Protein AF-A0A3C1B6F8-F1 (afdb_monomer)

Radius of gyration: 30.95 Å; Cα contacts (8 Å, |Δi|>4): 10; chains: 1; bounding box: 76×43×58 Å

Foldseek 3Di:
DVVVVVVVVVVVVVVVVVVVVVVVVVVVVCPDPVNVVVVCVVCCVPNVDDDDDPVPDDDPVPDDDPDDPPPPVVPDDPPPPPPPPPPDD

Solvent-accessible surface area (backbone atoms only — not comparable to full-atom values): 5822 Å² total; per-residue (Å²): 110,72,65,61,52,53,53,53,49,53,52,53,50,51,55,52,51,54,52,50,52,52,52,51,51,51,51,56,56,58,66,32,69,70,50,41,50,53,52,42,62,77,41,27,96,82,63,70,70,71,85,90,52,80,84,77,54,77,59,77,90,72,59,80,74,77,80,72,80,81,73,61,70,90,76,55,75,92,71,81,73,66,77,80,70,72,83,75,128

pLDDT: mean 84.07, std 16.85, range [40.75, 98.44]

Secondary structure (DSSP, 8-state):
-HHHHHHHHHHHHHHHHHHHHHHHHHHHHHT-HHHHHHHHHHTHHHH------GGGSPPGGGSPPPPPP---GGG--TTTTSTTSSS--

Mean predicted aligned error: 14.08 Å

Sequence (89 aa):
AAITHTEQLQVEIGKKRARLAILKAEWAYQNRPGRLQDLANLNFDRLQLLPLRADHFGLVEHVSYPLLPSFDLLLVDPVDVAERSVERD

Structure (mmCIF, N/CA/C/O backbone):
data_AF-A0A3C1B6F8-F1
#
_entry.id   AF-A0A3C1B6F8-F1
#
loop_
_atom_site.group_PDB
_atom_site.id
_atom_site.type_symbol
_atom_site.label_atom_id
_atom_site.label_alt_id
_atom_site.label_comp_id
_atom_site.label_asym_id
_atom_site.label_entity_id
_atom_site.label_seq_id
_atom_site.pdbx_PDB_ins_code
_atom_site.Cartn_x
_atom_site.Cartn_y
_atom_site.Cartn_z
_atom_site.occupancy
_atom_site.B_iso_or_equiv
_atom_site.auth_seq_id
_atom_site.auth_comp_id
_atom_site.auth_asym_id
_atom_site.auth_atom_id
_atom_site.pdbx_PDB_model_num
ATOM 1 N N . ALA A 1 1 ? -19.607 -1.090 39.455 1.00 74.94 1 ALA A N 1
ATOM 2 C CA . ALA A 1 1 ? -19.398 0.056 38.542 1.00 74.94 1 ALA A CA 1
ATOM 3 C C . ALA A 1 1 ? -18.064 -0.034 37.796 1.00 74.94 1 ALA A C 1
ATOM 5 O O . ALA A 1 1 ? -18.096 -0.129 36.579 1.00 74.94 1 ALA A O 1
ATOM 6 N 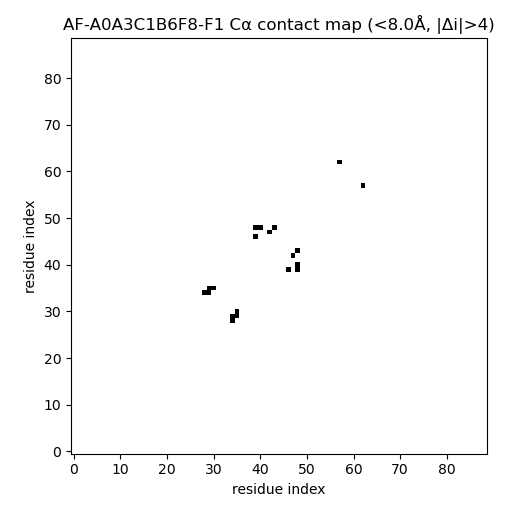N . ALA A 1 2 ? -16.911 -0.069 38.484 1.00 83.31 2 ALA A N 1
ATOM 7 C CA . ALA A 1 2 ? -15.598 -0.112 37.822 1.00 83.31 2 ALA A CA 1
ATOM 8 C C . ALA A 1 2 ? -15.409 -1.335 36.902 1.00 83.31 2 ALA A C 1
ATOM 10 O O . ALA A 1 2 ? -15.032 -1.157 35.754 1.00 83.31 2 ALA A O 1
ATOM 11 N N . ILE A 1 3 ? -15.760 -2.542 37.369 1.00 89.25 3 ILE A N 1
ATOM 12 C CA . ILE A 1 3 ? -15.640 -3.797 36.596 1.00 89.25 3 ILE A CA 1
ATOM 13 C C . ILE A 1 3 ? -16.463 -3.754 35.297 1.00 89.25 3 ILE A C 1
ATOM 15 O O . ILE A 1 3 ? -15.948 -4.060 34.228 1.00 89.25 3 ILE A O 1
ATOM 19 N N . THR A 1 4 ? -17.710 -3.284 35.371 1.00 91.31 4 THR A N 1
ATOM 20 C CA . THR A 1 4 ? -18.600 -3.141 34.207 1.00 91.31 4 THR A CA 1
ATOM 21 C C . THR A 1 4 ? -18.031 -2.184 33.158 1.00 91.31 4 THR A C 1
ATOM 23 O O . THR A 1 4 ? -18.130 -2.439 31.961 1.00 91.31 4 THR A O 1
ATOM 26 N N . HIS A 1 5 ? -17.398 -1.090 33.591 1.00 92.06 5 HIS A N 1
ATOM 27 C CA . HIS A 1 5 ? -16.736 -0.157 32.681 1.00 92.06 5 HIS A CA 1
ATOM 28 C C . HIS A 1 5 ? -15.525 -0.805 31.992 1.00 92.06 5 HIS A C 1
ATOM 30 O O . HIS A 1 5 ? -15.334 -0.637 30.786 1.00 92.06 5 HIS A O 1
ATOM 36 N N . THR A 1 6 ? -14.726 -1.591 32.721 1.00 93.88 6 THR A N 1
ATOM 37 C CA . THR A 1 6 ? -13.609 -2.334 32.123 1.00 93.88 6 THR A CA 1
ATOM 38 C C . THR A 1 6 ? -14.089 -3.363 31.101 1.00 93.88 6 THR A C 1
ATOM 40 O O . THR A 1 6 ? -13.502 -3.457 30.027 1.00 93.88 6 THR A O 1
ATOM 43 N N . GLU A 1 7 ? -15.164 -4.100 31.385 1.00 95.25 7 GLU A N 1
ATOM 44 C CA . GLU A 1 7 ? -15.761 -5.067 30.450 1.00 95.25 7 GLU A CA 1
ATOM 45 C C . GLU A 1 7 ? -16.251 -4.392 29.162 1.00 95.25 7 GLU A C 1
ATOM 47 O O . GLU A 1 7 ? -15.930 -4.841 28.060 1.00 95.25 7 GLU A O 1
ATOM 52 N N . GLN A 1 8 ? -16.958 -3.265 29.286 1.00 96.19 8 GLN A N 1
ATOM 53 C CA . GLN A 1 8 ? -17.402 -2.467 28.140 1.00 96.19 8 GLN A CA 1
ATOM 54 C C . GLN A 1 8 ? -16.220 -1.999 27.286 1.00 96.19 8 GLN A C 1
ATOM 56 O O . GLN A 1 8 ? -16.245 -2.122 26.059 1.00 96.19 8 GLN A O 1
ATOM 61 N N . LEU A 1 9 ? -15.151 -1.518 27.926 1.00 96.94 9 LEU A N 1
ATOM 62 C CA . LEU A 1 9 ? -13.956 -1.072 27.220 1.00 96.94 9 LEU A CA 1
ATOM 63 C C . LEU A 1 9 ? -13.273 -2.224 26.469 1.00 96.94 9 LEU A C 1
ATOM 65 O O . LEU A 1 9 ? -12.859 -2.041 25.326 1.00 96.94 9 LEU A O 1
ATOM 69 N N . GLN A 1 10 ? -13.188 -3.417 27.065 1.00 97.00 10 GLN A N 1
ATOM 70 C CA . GLN A 1 10 ? -12.618 -4.598 26.404 1.00 97.00 10 GLN A CA 1
ATOM 71 C C . GLN A 1 10 ? -13.416 -4.997 25.158 1.00 97.00 10 GLN A C 1
ATOM 73 O O . GLN A 1 10 ? -12.824 -5.302 24.119 1.00 97.00 10 GLN A O 1
ATOM 78 N N . VAL A 1 11 ? -14.749 -4.926 25.220 1.00 97.81 11 VAL A N 1
ATOM 79 C CA . VAL A 1 11 ? -15.613 -5.173 24.056 1.00 97.81 11 VAL A CA 1
ATOM 80 C C . VAL A 1 11 ? -15.341 -4.153 22.948 1.00 97.81 11 VAL A C 1
ATOM 82 O O . VAL A 1 11 ? -15.147 -4.533 21.790 1.00 97.81 11 VAL A O 1
ATOM 85 N N . GLU A 1 12 ? -15.267 -2.864 23.280 1.00 98.19 12 GLU A N 1
ATOM 86 C CA . GLU A 1 12 ? -14.982 -1.810 22.300 1.00 98.19 12 GLU A CA 1
ATOM 87 C C . GLU A 1 12 ? -13.574 -1.933 21.696 1.00 98.19 12 GLU A C 1
ATOM 89 O O . GLU A 1 12 ? -13.395 -1.759 20.486 1.00 98.19 12 GLU A O 1
ATOM 94 N N . ILE A 1 13 ? -12.574 -2.310 22.499 1.00 98.12 13 ILE A N 1
ATOM 95 C CA . ILE A 1 13 ? -11.222 -2.623 22.017 1.00 98.12 13 ILE A CA 1
ATOM 96 C C . ILE A 1 13 ? -11.269 -3.798 21.035 1.00 98.12 13 ILE A C 1
ATOM 98 O O . ILE A 1 13 ? -10.662 -3.720 19.964 1.00 98.12 13 ILE A O 1
ATOM 102 N N . GLY A 1 14 ? -12.011 -4.860 21.358 1.00 98.25 14 GLY A N 1
ATOM 103 C CA . GLY A 1 14 ? -12.210 -6.012 20.478 1.00 98.25 14 GLY A CA 1
ATOM 104 C C . GLY A 1 14 ? -12.787 -5.609 19.119 1.00 98.25 14 GLY A C 1
ATOM 105 O O . GLY A 1 14 ? -12.202 -5.923 18.079 1.00 98.25 14 GLY A O 1
ATOM 106 N N . LYS A 1 15 ? -13.871 -4.822 19.114 1.00 98.44 15 LYS A N 1
ATOM 107 C CA . LYS A 1 15 ? -14.497 -4.298 17.885 1.00 98.44 15 LYS A CA 1
ATOM 108 C C . LYS A 1 15 ? -13.527 -3.455 17.056 1.00 98.44 15 LYS A C 1
ATOM 110 O O . LYS A 1 15 ? -13.426 -3.633 15.840 1.00 98.44 15 LYS A O 1
ATOM 115 N N . LYS A 1 16 ? -12.775 -2.553 17.698 1.00 98.38 16 LYS A N 1
ATOM 116 C CA . LYS A 1 16 ? -11.781 -1.707 17.016 1.00 98.38 16 LYS A CA 1
ATOM 117 C C . LYS A 1 16 ? -10.647 -2.536 16.411 1.00 98.38 16 LYS A C 1
ATOM 119 O O . LYS A 1 16 ? -10.250 -2.268 15.279 1.00 98.38 16 LYS A O 1
ATOM 124 N N . ARG A 1 17 ? -10.157 -3.562 17.116 1.00 98.38 17 ARG A N 1
ATOM 125 C CA . ARG A 1 17 ? -9.125 -4.483 16.605 1.00 98.38 17 ARG A CA 1
ATOM 126 C C . ARG A 1 17 ? -9.613 -5.267 15.390 1.00 98.38 17 ARG A C 1
ATOM 128 O O . ARG A 1 17 ? -8.880 -5.351 14.409 1.00 98.38 17 ARG A O 1
ATOM 135 N N . ALA A 1 18 ? -10.848 -5.768 15.419 1.00 98.25 18 ALA A N 1
ATOM 136 C CA . ALA A 1 18 ? -11.449 -6.451 14.274 1.00 98.25 18 ALA A CA 1
ATOM 137 C C . ALA A 1 18 ? -11.539 -5.527 13.048 1.00 98.25 18 ALA A C 1
ATOM 139 O O . ALA A 1 18 ? -11.087 -5.887 11.961 1.00 98.25 18 ALA A O 1
ATOM 140 N N . ARG A 1 19 ? -12.023 -4.291 13.233 1.00 98.12 19 ARG A N 1
ATOM 141 C CA . ARG A 1 19 ? -12.069 -3.292 12.155 1.00 98.12 19 ARG A CA 1
ATOM 142 C C . ARG A 1 19 ? -10.678 -2.966 11.612 1.00 98.12 19 ARG A C 1
ATOM 144 O O . ARG A 1 19 ? -10.502 -2.872 10.402 1.00 98.12 19 ARG A O 1
ATOM 151 N N . LEU A 1 20 ? -9.687 -2.822 12.492 1.00 98.44 20 LEU A N 1
ATOM 152 C CA . LEU A 1 20 ? -8.308 -2.559 12.089 1.00 98.44 20 LEU A CA 1
ATOM 153 C C . LEU A 1 20 ? -7.723 -3.709 11.259 1.00 98.44 20 LEU A C 1
ATOM 155 O O . LEU A 1 20 ? -7.006 -3.451 10.297 1.00 98.44 20 LEU A O 1
ATOM 159 N N . ALA A 1 21 ? -8.027 -4.963 11.602 1.00 98.44 21 ALA A N 1
ATOM 160 C CA . ALA A 1 21 ? -7.571 -6.123 10.840 1.00 98.44 21 ALA A CA 1
ATOM 161 C C . ALA A 1 21 ? -8.117 -6.111 9.403 1.00 98.44 21 ALA A C 1
ATOM 163 O O . ALA A 1 21 ? -7.356 -6.313 8.459 1.00 98.44 21 ALA A O 1
ATOM 164 N N . ILE A 1 22 ? -9.405 -5.790 9.237 1.00 98.12 22 ILE A N 1
ATOM 165 C CA . ILE A 1 22 ? -10.041 -5.662 7.918 1.00 98.12 22 ILE A CA 1
ATOM 166 C C . ILE A 1 22 ? -9.393 -4.532 7.113 1.00 98.12 22 ILE A C 1
ATOM 168 O O . ILE A 1 22 ? -8.976 -4.754 5.981 1.00 98.12 22 ILE A O 1
ATOM 172 N N . LEU A 1 23 ? -9.231 -3.346 7.708 1.00 98.38 23 LEU A N 1
ATOM 173 C CA . LEU A 1 23 ? -8.612 -2.201 7.027 1.00 98.38 23 LEU A CA 1
ATOM 174 C C . LEU A 1 23 ? -7.170 -2.492 6.594 1.00 98.38 23 LEU A C 1
ATOM 176 O O . LEU A 1 23 ? -6.757 -2.097 5.508 1.00 98.38 23 LEU A O 1
ATOM 180 N N . LYS A 1 24 ? -6.399 -3.216 7.414 1.00 98.06 24 LYS A N 1
ATOM 181 C CA . LYS A 1 24 ? -5.052 -3.668 7.039 1.00 98.06 24 LYS A CA 1
ATOM 182 C C . LYS A 1 24 ? -5.084 -4.634 5.858 1.00 98.06 24 LYS A C 1
ATOM 184 O O . LYS A 1 24 ? -4.232 -4.529 4.982 1.00 98.06 24 LYS A O 1
ATOM 189 N N . ALA A 1 25 ? -6.048 -5.554 5.824 1.00 98.00 25 ALA A N 1
ATOM 190 C CA . ALA A 1 25 ? -6.212 -6.479 4.707 1.00 98.00 25 ALA A CA 1
ATOM 191 C C . ALA A 1 25 ? -6.605 -5.743 3.417 1.00 98.00 25 ALA A C 1
ATOM 193 O O . ALA A 1 25 ? -6.045 -6.023 2.358 1.00 98.00 25 ALA A O 1
ATOM 194 N N . GLU A 1 26 ? -7.506 -4.767 3.510 1.00 97.44 26 GLU A N 1
ATOM 195 C CA . GLU A 1 26 ? -7.914 -3.935 2.379 1.00 97.44 26 GLU A CA 1
ATOM 196 C C . GLU A 1 26 ? -6.749 -3.093 1.851 1.00 97.44 26 GLU A C 1
ATOM 198 O O . GLU A 1 26 ? -6.473 -3.101 0.652 1.00 97.44 26 GLU A O 1
ATOM 203 N N . TRP A 1 27 ? -5.994 -2.450 2.745 1.00 97.38 27 TRP A N 1
ATOM 204 C CA . TRP A 1 27 ? -4.781 -1.727 2.373 1.00 97.38 27 TRP A CA 1
ATOM 205 C C . TRP A 1 27 ? -3.766 -2.657 1.705 1.00 97.38 27 TRP A C 1
ATOM 207 O O . TRP A 1 27 ? -3.246 -2.335 0.639 1.00 97.38 27 TRP A O 1
ATOM 217 N N . ALA A 1 28 ? -3.520 -3.836 2.278 1.00 97.50 28 ALA A N 1
ATOM 218 C CA . ALA A 1 28 ? -2.594 -4.807 1.707 1.00 97.50 28 ALA A CA 1
ATOM 219 C C . ALA A 1 28 ? -3.051 -5.303 0.331 1.00 97.50 28 ALA A C 1
ATOM 221 O O . ALA A 1 28 ? -2.211 -5.558 -0.525 1.00 97.50 28 ALA A O 1
ATOM 222 N N . TYR A 1 29 ? -4.359 -5.442 0.100 1.00 94.31 29 TYR A N 1
ATOM 223 C CA . TYR A 1 29 ? -4.905 -5.803 -1.205 1.00 94.31 29 TYR A CA 1
ATOM 224 C C . TYR A 1 29 ? -4.722 -4.677 -2.227 1.00 94.31 29 TYR A C 1
ATOM 226 O O . TYR A 1 29 ? -4.228 -4.936 -3.323 1.00 94.31 29 TYR A O 1
ATOM 234 N N . GLN A 1 30 ? -5.050 -3.436 -1.859 1.00 93.25 30 GLN A N 1
ATOM 235 C CA . GLN A 1 30 ? -4.909 -2.281 -2.748 1.00 93.25 30 GLN A CA 1
ATOM 236 C C . GLN A 1 30 ? -3.448 -1.978 -3.101 1.00 93.25 30 GLN A C 1
ATOM 238 O O . GLN A 1 30 ? -3.176 -1.602 -4.233 1.00 93.25 30 GLN A O 1
ATOM 243 N N . ASN A 1 31 ? -2.504 -2.202 -2.181 1.00 95.06 31 ASN A N 1
ATOM 244 C CA . ASN A 1 31 ? -1.077 -1.929 -2.397 1.00 95.06 31 ASN A CA 1
ATOM 245 C C . ASN A 1 31 ? -0.300 -3.082 -3.053 1.00 95.06 31 ASN A C 1
ATOM 247 O O . ASN A 1 31 ? 0.928 -3.035 -3.123 1.00 95.06 31 ASN A O 1
ATOM 251 N N . ARG A 1 32 ? -0.969 -4.136 -3.541 1.00 96.75 32 ARG A N 1
ATOM 252 C CA . ARG A 1 32 ? -0.273 -5.188 -4.298 1.00 96.75 32 ARG A CA 1
ATOM 253 C C . AR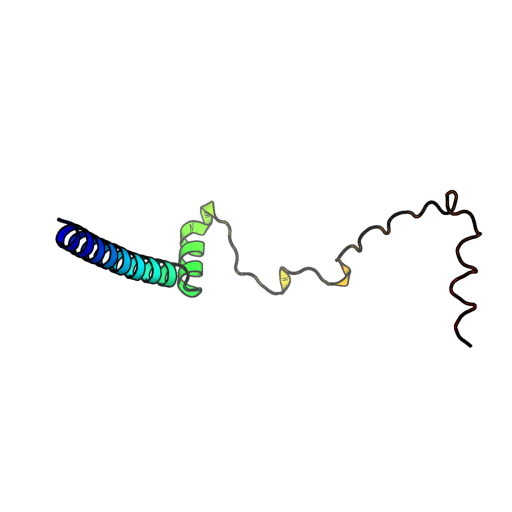G A 1 32 ? 0.272 -4.592 -5.601 1.00 96.75 32 ARG A C 1
ATOM 255 O O . ARG A 1 32 ? -0.523 -4.002 -6.330 1.00 96.75 32 ARG A O 1
ATOM 262 N N . PRO A 1 33 ? 1.556 -4.804 -5.957 1.00 93.69 33 PRO A N 1
ATOM 263 C CA . PRO A 1 33 ? 2.162 -4.192 -7.144 1.00 93.69 33 PRO A CA 1
ATOM 264 C C . PRO A 1 33 ? 1.358 -4.402 -8.432 1.00 93.69 33 PRO A C 1
ATOM 266 O O . PRO A 1 33 ? 1.101 -3.444 -9.153 1.00 93.69 33 PRO A O 1
ATOM 269 N N . GLY A 1 34 ? 0.881 -5.629 -8.676 1.00 94.56 34 GLY A N 1
ATOM 270 C CA . GLY A 1 34 ? 0.037 -5.925 -9.839 1.00 94.56 34 GLY A CA 1
ATOM 271 C C . GLY A 1 34 ? -1.271 -5.126 -9.849 1.00 94.56 34 GLY A C 1
ATOM 272 O O . GLY A 1 34 ? -1.613 -4.521 -10.854 1.00 94.56 34 GLY A O 1
ATOM 273 N N . ARG A 1 35 ? -1.955 -5.018 -8.703 1.00 95.25 35 ARG A N 1
ATOM 274 C CA . ARG A 1 35 ? -3.209 -4.259 -8.603 1.00 95.25 35 ARG A CA 1
ATOM 275 C C . ARG A 1 35 ? -2.994 -2.752 -8.737 1.00 95.25 35 ARG A C 1
ATOM 277 O O . ARG A 1 35 ? -3.818 -2.081 -9.348 1.00 95.25 35 ARG A O 1
ATOM 284 N N . LEU A 1 36 ? -1.906 -2.219 -8.182 1.00 94.31 36 LEU A N 1
ATOM 285 C CA . LEU A 1 36 ? -1.536 -0.817 -8.381 1.00 94.31 36 LEU A CA 1
ATOM 286 C C . LEU A 1 36 ? -1.273 -0.521 -9.861 1.00 94.31 36 LEU A C 1
ATOM 288 O O . LEU A 1 36 ? -1.734 0.506 -10.350 1.00 94.31 36 LEU A O 1
ATOM 292 N N . GLN A 1 37 ? -0.603 -1.428 -10.580 1.00 93.56 37 GLN A N 1
ATOM 293 C CA . GLN A 1 37 ? -0.407 -1.309 -12.026 1.00 93.56 37 GLN A CA 1
ATOM 294 C C . GLN A 1 37 ? -1.747 -1.307 -12.773 1.00 93.56 37 GLN A C 1
ATOM 296 O O . GLN A 1 37 ? -1.975 -0.430 -13.603 1.00 93.56 37 GLN A O 1
ATOM 301 N N . ASP A 1 38 ? -2.656 -2.228 -12.443 1.00 94.56 38 ASP A N 1
ATOM 302 C CA . ASP A 1 38 ? -3.992 -2.289 -13.050 1.00 94.56 38 ASP A CA 1
ATOM 303 C C . ASP A 1 38 ? -4.787 -0.997 -12.807 1.00 94.56 38 ASP A C 1
ATOM 305 O O . ASP A 1 38 ? -5.389 -0.443 -13.727 1.00 94.56 38 ASP A O 1
ATOM 309 N N . LEU A 1 39 ? -4.760 -0.478 -11.573 1.00 94.50 39 LEU A N 1
ATOM 310 C CA . LEU A 1 39 ? -5.424 0.775 -11.207 1.00 94.50 39 LEU A CA 1
ATOM 311 C C . LEU A 1 39 ? -4.798 1.988 -11.904 1.00 94.50 39 LEU A C 1
ATOM 313 O O . LEU A 1 39 ? -5.534 2.881 -12.326 1.00 94.50 39 LEU A O 1
ATOM 317 N N . ALA A 1 40 ? -3.471 2.029 -12.037 1.00 94.94 40 ALA A N 1
ATOM 318 C CA . ALA A 1 40 ? -2.769 3.089 -12.755 1.00 94.94 40 ALA A CA 1
ATOM 319 C C . ALA A 1 40 ? -3.137 3.089 -14.243 1.00 94.94 40 ALA A C 1
ATOM 321 O O . ALA A 1 40 ? -3.458 4.143 -14.788 1.00 94.94 40 ALA A O 1
ATOM 322 N N . ASN A 1 41 ? -3.181 1.907 -14.866 1.00 94.50 41 ASN A N 1
ATOM 323 C CA . ASN A 1 41 ? -3.593 1.741 -16.259 1.00 94.50 41 ASN A CA 1
ATOM 324 C C . ASN A 1 41 ? -5.051 2.179 -16.466 1.00 94.50 41 ASN A C 1
ATOM 326 O O . ASN A 1 41 ? -5.353 2.903 -17.410 1.00 94.50 41 ASN A O 1
ATOM 330 N N . LEU A 1 42 ? -5.952 1.787 -15.560 1.00 96.38 42 LEU A N 1
ATOM 331 C CA . LEU A 1 42 ? -7.370 2.148 -15.636 1.00 96.38 42 LEU A CA 1
ATOM 332 C C . LEU A 1 42 ? -7.616 3.656 -15.456 1.00 96.38 42 LEU A C 1
ATOM 334 O O . LEU A 1 42 ? -8.601 4.176 -15.968 1.00 96.38 42 LEU A O 1
ATOM 338 N N . ASN A 1 43 ? -6.732 4.367 -14.749 1.00 96.12 43 ASN A N 1
ATOM 339 C CA . ASN A 1 43 ? -6.842 5.808 -14.488 1.00 96.12 43 ASN A CA 1
ATOM 340 C C . ASN A 1 43 ? -5.794 6.631 -15.259 1.00 96.12 43 ASN A C 1
ATOM 342 O O . ASN A 1 43 ? -5.426 7.727 -14.820 1.00 96.12 43 ASN A O 1
ATOM 346 N N . PHE A 1 44 ? -5.299 6.114 -16.388 1.00 96.06 44 PHE A N 1
ATOM 347 C CA . PHE A 1 44 ? -4.184 6.718 -17.116 1.00 96.06 44 PHE A CA 1
ATOM 348 C C . PHE A 1 44 ? -4.457 8.165 -17.538 1.00 96.06 44 PHE A C 1
ATOM 350 O O . PHE A 1 44 ? -3.592 9.013 -17.344 1.00 96.06 44 PHE A O 1
ATOM 357 N N . ASP A 1 45 ? -5.668 8.482 -18.003 1.00 97.19 45 ASP A N 1
ATOM 358 C CA . ASP A 1 45 ? -6.032 9.837 -18.450 1.00 97.19 45 ASP A CA 1
ATOM 359 C C . ASP A 1 45 ? -5.746 10.914 -17.394 1.00 97.19 45 ASP A C 1
ATOM 361 O O . ASP A 1 45 ? -5.354 12.036 -17.717 1.00 97.19 45 ASP A O 1
ATOM 365 N N . ARG A 1 46 ? -5.913 10.561 -16.114 1.00 97.12 46 ARG A N 1
ATOM 366 C CA . ARG A 1 46 ? -5.677 11.458 -14.981 1.00 97.12 46 ARG A CA 1
ATOM 367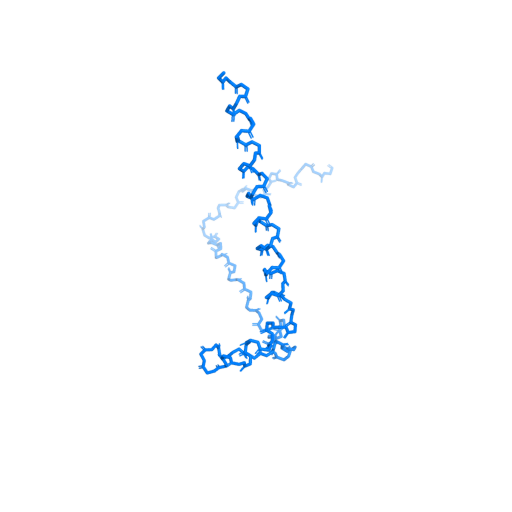 C C . ARG A 1 46 ? -4.266 11.335 -14.413 1.00 97.12 46 ARG A C 1
ATOM 369 O O . ARG A 1 46 ? -3.707 12.334 -13.975 1.00 97.12 46 ARG A O 1
ATOM 376 N N . LEU A 1 47 ? -3.746 10.114 -14.313 1.00 95.62 47 LEU A N 1
ATOM 377 C CA . LEU A 1 47 ? -2.497 9.845 -13.599 1.00 95.62 47 LEU A CA 1
ATOM 378 C C . LEU A 1 47 ? -1.263 9.967 -14.496 1.00 95.62 47 LEU A C 1
ATOM 380 O O . LEU A 1 47 ? -0.205 10.332 -13.997 1.00 95.62 47 LEU A O 1
ATOM 384 N N . GLN A 1 48 ? -1.393 9.650 -15.786 1.00 93.88 48 GLN A N 1
ATOM 385 C CA . GLN A 1 48 ? -0.318 9.654 -16.787 1.00 93.88 48 GLN A CA 1
ATOM 386 C C . GLN A 1 48 ? 0.951 8.926 -16.316 1.00 93.88 48 GLN A C 1
ATOM 388 O O . GLN A 1 48 ? 2.074 9.279 -16.670 1.00 93.88 48 GLN A O 1
ATOM 393 N N . LEU A 1 49 ? 0.770 7.897 -15.484 1.00 93.06 49 LEU A N 1
ATOM 394 C CA . LEU A 1 49 ? 1.866 7.109 -14.944 1.00 93.06 49 LEU A CA 1
ATOM 395 C C . LEU A 1 49 ? 2.287 6.057 -15.964 1.00 93.06 49 LEU A C 1
ATOM 397 O O . LEU A 1 49 ? 1.461 5.299 -16.473 1.00 93.06 49 LEU A O 1
ATOM 401 N N . LEU A 1 50 ? 3.591 5.987 -16.211 1.00 89.38 50 LEU A N 1
ATOM 402 C CA . LEU A 1 50 ? 4.221 4.948 -17.015 1.00 89.38 50 LEU A CA 1
ATOM 403 C C . LEU A 1 50 ? 5.057 4.033 -16.113 1.00 89.38 50 LEU A C 1
ATOM 405 O O . LEU A 1 50 ? 5.593 4.500 -15.103 1.00 89.38 50 LEU A O 1
ATOM 409 N N . PRO A 1 51 ? 5.201 2.740 -16.460 1.00 86.75 51 PRO A N 1
ATOM 410 C CA . PRO A 1 51 ? 6.111 1.849 -15.756 1.00 86.75 51 PRO A CA 1
ATOM 411 C C . PRO A 1 51 ? 7.517 2.444 -15.701 1.00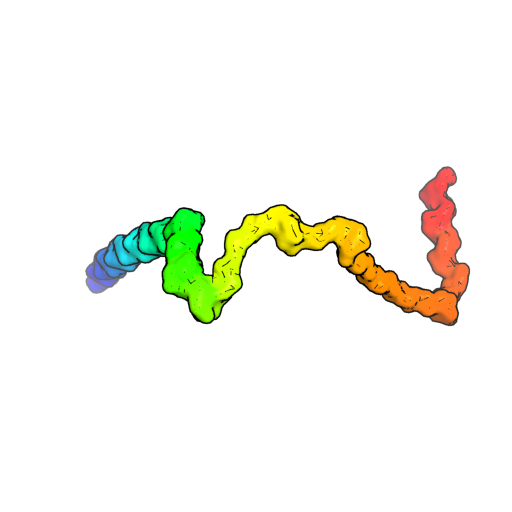 86.75 51 PRO A C 1
ATOM 413 O O . PRO A 1 51 ? 8.034 2.933 -16.707 1.00 86.75 51 PRO A O 1
ATOM 416 N N . LEU A 1 52 ? 8.144 2.388 -14.528 1.00 87.38 52 LEU A N 1
ATOM 417 C CA . LEU A 1 52 ? 9.520 2.831 -14.375 1.00 87.38 52 LEU A CA 1
ATOM 418 C C . LEU A 1 52 ? 10.441 1.855 -15.113 1.00 87.38 52 LEU A C 1
ATOM 420 O O . LEU A 1 52 ? 10.416 0.650 -14.862 1.00 87.38 52 LEU A O 1
ATOM 424 N N . ARG A 1 53 ? 11.247 2.377 -16.029 1.00 87.81 53 ARG A N 1
ATOM 425 C CA . ARG A 1 53 ? 12.199 1.613 -16.831 1.00 87.81 53 ARG A CA 1
ATOM 426 C C . ARG A 1 53 ? 13.603 2.172 -16.613 1.00 87.81 53 ARG A C 1
ATOM 428 O O . ARG A 1 53 ? 13.763 3.305 -16.169 1.00 87.81 53 ARG A O 1
ATOM 435 N N . ALA A 1 54 ? 14.625 1.365 -16.892 1.00 86.25 54 ALA A N 1
ATOM 436 C CA . ALA A 1 54 ? 16.020 1.754 -16.664 1.00 86.25 54 ALA A CA 1
ATOM 437 C C . ALA A 1 54 ? 16.442 2.982 -17.496 1.00 86.25 54 ALA A C 1
ATOM 439 O O . ALA A 1 54 ? 17.230 3.794 -17.030 1.00 86.25 54 ALA A O 1
ATOM 440 N N . ASP A 1 55 ? 15.870 3.132 -18.689 1.00 85.88 55 ASP A N 1
ATOM 441 C CA . ASP A 1 55 ? 16.053 4.267 -19.603 1.00 85.88 55 ASP A CA 1
ATOM 442 C C . ASP A 1 55 ? 15.468 5.593 -19.067 1.00 85.88 55 ASP A C 1
ATOM 444 O O . ASP A 1 55 ? 15.868 6.657 -19.530 1.00 85.88 55 ASP A O 1
ATOM 448 N N . HIS A 1 56 ? 14.569 5.561 -18.075 1.00 87.06 56 HIS A N 1
ATOM 449 C CA . HIS A 1 56 ? 14.060 6.766 -17.406 1.00 87.06 56 HIS A CA 1
ATOM 450 C C . HIS A 1 56 ? 15.061 7.373 -16.410 1.00 87.06 56 HIS A C 1
ATOM 452 O O . HIS A 1 56 ? 14.880 8.515 -15.983 1.00 87.06 56 HIS A O 1
ATOM 458 N N . PHE A 1 57 ? 16.092 6.627 -16.003 1.00 86.94 57 PHE A N 1
ATOM 459 C CA . PHE A 1 57 ? 17.148 7.157 -15.147 1.00 86.94 57 PHE A CA 1
ATOM 460 C C . PHE A 1 57 ? 18.227 7.834 -15.995 1.00 86.94 57 PHE A C 1
ATOM 462 O O . PHE A 1 57 ? 18.675 7.297 -17.006 1.00 86.94 57 PHE A O 1
ATOM 469 N N . GLY A 1 58 ? 18.668 9.019 -15.565 1.00 86.06 58 GLY A N 1
ATOM 470 C CA . GLY A 1 58 ? 19.822 9.686 -16.161 1.00 86.06 58 GLY A CA 1
ATOM 471 C C . GLY A 1 58 ? 21.122 8.923 -15.894 1.00 86.06 58 GLY A C 1
ATOM 472 O O . GLY A 1 58 ? 21.239 8.179 -14.918 1.00 86.06 58 GLY A O 1
ATOM 473 N N . LEU A 1 59 ? 22.116 9.134 -16.754 1.00 87.94 59 LEU A N 1
ATOM 474 C CA . LEU A 1 59 ? 23.466 8.621 -16.535 1.00 87.94 59 LEU A CA 1
ATOM 475 C C . LEU A 1 59 ? 24.116 9.347 -15.352 1.00 87.94 59 LEU A C 1
ATOM 477 O O . LEU A 1 59 ? 23.861 10.529 -15.121 1.00 87.94 59 LEU A O 1
ATOM 481 N N . VAL A 1 60 ? 24.982 8.642 -14.619 1.00 85.00 60 VAL A N 1
ATOM 482 C CA . VAL A 1 60 ? 25.694 9.195 -13.451 1.00 85.00 60 VAL A CA 1
ATOM 483 C C . VAL A 1 60 ? 26.489 10.451 -13.829 1.00 85.00 60 VAL A C 1
ATOM 485 O O . VAL A 1 60 ? 26.546 11.402 -13.060 1.00 85.00 60 VAL A O 1
ATOM 488 N N . GLU A 1 61 ? 27.028 10.491 -15.047 1.00 85.94 61 GLU A N 1
ATOM 489 C CA . GLU A 1 61 ? 27.761 11.635 -15.605 1.00 85.94 61 GLU A CA 1
ATOM 490 C C . GLU A 1 61 ? 26.903 12.889 -15.849 1.00 85.94 61 GLU A C 1
ATOM 492 O O . GLU A 1 61 ? 27.440 13.986 -15.964 1.00 85.94 61 GLU A O 1
ATOM 497 N N . HIS A 1 62 ? 25.574 12.758 -15.876 1.00 86.88 62 HIS A N 1
ATOM 498 C CA . HIS A 1 62 ? 24.642 13.883 -15.994 1.00 86.88 62 HIS A CA 1
ATOM 499 C C . HIS A 1 62 ? 24.194 14.438 -14.634 1.00 86.88 62 HIS A C 1
ATOM 501 O O . HIS A 1 62 ? 23.405 15.383 -14.586 1.00 86.88 62 HIS A O 1
ATOM 507 N N . VAL A 1 63 ? 24.670 13.871 -13.521 1.00 85.81 63 VAL A N 1
ATOM 508 C CA . VAL A 1 63 ? 24.368 14.386 -12.184 1.00 85.81 63 VAL A CA 1
ATOM 509 C C . VAL A 1 63 ? 25.283 15.572 -11.896 1.00 85.81 63 VAL A C 1
ATOM 511 O O . VAL A 1 63 ? 26.486 15.414 -11.698 1.00 85.81 63 VAL A O 1
ATOM 514 N N . SER A 1 64 ? 24.718 16.781 -11.871 1.00 86.62 64 SER A N 1
ATOM 515 C CA . SER A 1 64 ? 25.464 17.977 -11.482 1.00 86.62 64 SER A CA 1
ATOM 516 C C . SER A 1 64 ? 25.985 17.843 -10.053 1.00 86.62 64 SER A C 1
ATOM 518 O O . SER A 1 64 ? 25.214 17.619 -9.118 1.00 86.62 64 SER A O 1
ATOM 520 N N . TYR A 1 65 ? 27.294 18.022 -9.877 1.00 85.75 65 TYR A N 1
ATOM 521 C CA . TYR A 1 65 ? 27.870 18.175 -8.548 1.00 85.75 65 TYR A CA 1
ATOM 522 C C . TYR A 1 65 ? 27.405 19.497 -7.930 1.00 85.75 65 TYR A C 1
ATOM 524 O O . TYR A 1 65 ? 27.271 20.495 -8.648 1.00 85.75 65 TYR A O 1
ATOM 532 N N . PRO A 1 66 ? 27.151 19.528 -6.610 1.00 85.00 66 PRO A N 1
ATOM 533 C CA . PRO A 1 66 ? 26.857 20.774 -5.926 1.00 85.00 66 PRO A CA 1
ATOM 534 C C . PRO A 1 66 ? 28.011 21.754 -6.148 1.00 85.00 66 PRO A C 1
ATOM 536 O O . PRO A 1 66 ? 29.182 21.369 -6.114 1.00 85.00 66 PRO A O 1
ATOM 539 N N .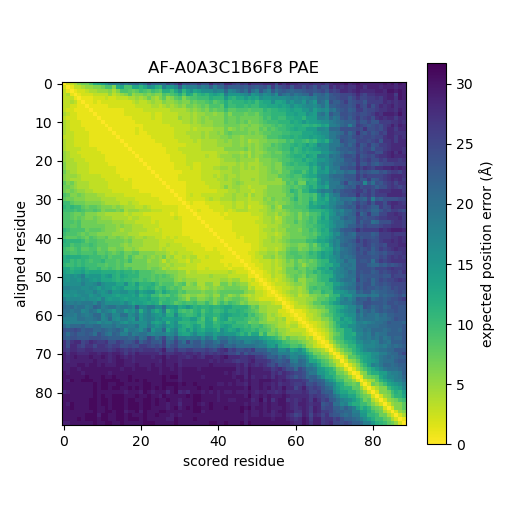 LEU A 1 67 ? 27.671 23.025 -6.363 1.00 84.31 67 LEU A N 1
ATOM 540 C CA . LEU A 1 67 ? 28.656 24.098 -6.345 1.00 84.31 67 LEU A CA 1
ATOM 541 C C . LEU A 1 67 ? 29.349 24.049 -4.983 1.00 84.31 67 LEU A C 1
ATOM 543 O O . LEU A 1 67 ? 28.685 24.147 -3.948 1.00 84.31 67 LEU A O 1
ATOM 547 N N . LEU A 1 68 ? 30.670 23.852 -4.982 1.00 81.75 68 LEU A N 1
ATOM 548 C CA . LEU A 1 68 ? 31.444 24.008 -3.759 1.00 81.75 68 LEU A CA 1
ATOM 549 C C . LEU A 1 68 ? 31.173 25.423 -3.236 1.00 81.75 68 LEU A C 1
ATOM 551 O O . LEU A 1 68 ? 31.176 26.360 -4.043 1.00 81.75 68 LEU A O 1
ATOM 555 N N . PRO A 1 69 ? 30.911 25.599 -1.927 1.00 77.81 69 PRO A N 1
ATOM 556 C CA . PRO A 1 69 ? 30.843 26.936 -1.368 1.00 77.81 69 PRO A CA 1
ATOM 557 C C . PRO A 1 69 ? 32.134 27.650 -1.761 1.00 77.81 69 PRO A C 1
ATOM 559 O O . PRO A 1 69 ? 33.230 27.119 -1.566 1.00 77.81 69 PRO A O 1
ATOM 562 N N . SER A 1 70 ? 32.003 28.821 -2.379 1.00 70.00 70 SER A N 1
ATOM 563 C CA . SER A 1 70 ? 33.145 29.682 -2.635 1.00 70.00 70 SER A CA 1
ATOM 564 C C . SER A 1 70 ? 33.701 30.085 -1.274 1.00 70.00 70 SER A C 1
ATOM 566 O O . SER A 1 70 ? 33.147 30.962 -0.612 1.00 70.00 70 SER A O 1
ATOM 568 N N . PHE A 1 71 ? 34.752 29.404 -0.821 1.00 63.84 71 PHE A N 1
ATOM 569 C CA . PHE A 1 71 ? 35.574 29.921 0.257 1.00 63.84 71 PHE A CA 1
ATOM 570 C C . PHE A 1 71 ? 36.227 31.177 -0.296 1.00 63.84 71 PHE A C 1
ATOM 572 O O . PHE A 1 71 ? 37.049 31.103 -1.211 1.00 63.84 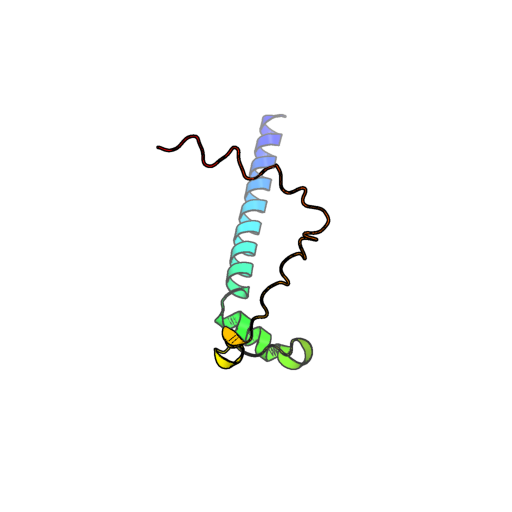71 PHE A O 1
ATOM 579 N N . ASP A 1 72 ? 35.801 32.332 0.202 1.00 60.28 72 ASP A N 1
ATOM 580 C CA . ASP A 1 72 ? 36.500 33.569 -0.081 1.00 60.28 72 ASP A CA 1
ATOM 581 C C . ASP A 1 72 ? 37.847 33.491 0.640 1.00 60.28 72 ASP A C 1
ATOM 583 O O . ASP A 1 72 ? 37.952 33.737 1.841 1.00 60.28 72 ASP A O 1
ATOM 587 N N . LEU A 1 73 ? 38.880 33.05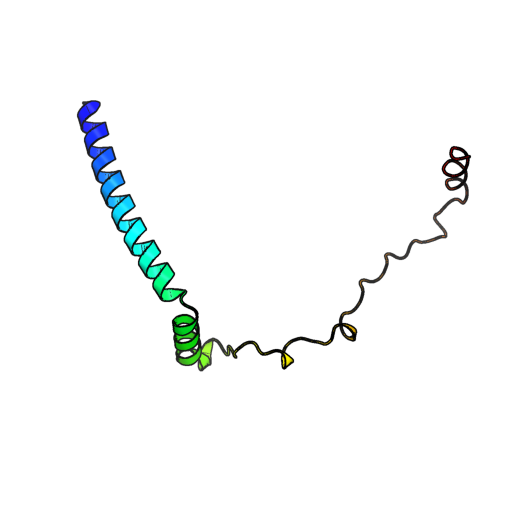4 -0.083 1.00 58.22 73 LEU A N 1
ATOM 588 C CA . LEU A 1 73 ? 40.247 32.950 0.431 1.00 58.22 73 LEU A CA 1
ATOM 589 C C . LEU A 1 73 ? 40.811 34.322 0.841 1.00 58.22 73 LEU A C 1
ATOM 591 O O . LEU A 1 73 ? 41.865 34.372 1.465 1.00 58.22 73 LEU A O 1
ATOM 595 N N . LEU A 1 74 ? 40.115 35.424 0.532 1.00 59.81 74 LEU A N 1
ATOM 596 C CA . LEU A 1 74 ? 40.432 36.765 1.024 1.00 59.81 74 LEU A CA 1
ATOM 597 C C . LEU A 1 74 ? 39.992 36.996 2.483 1.00 59.81 74 LEU A C 1
ATOM 599 O O . LEU A 1 74 ? 40.420 37.979 3.082 1.00 59.81 74 LEU A O 1
ATOM 603 N N . LEU A 1 75 ? 39.176 36.104 3.063 1.00 57.66 75 LEU A N 1
ATOM 604 C CA . LEU A 1 75 ? 38.757 36.126 4.474 1.00 57.66 75 LEU A CA 1
ATOM 605 C C . LEU A 1 75 ? 39.385 34.981 5.293 1.00 57.66 75 LEU A C 1
ATOM 607 O O . LEU A 1 75 ? 38.879 34.622 6.354 1.00 57.66 75 LEU A O 1
ATOM 611 N N . VAL A 1 76 ? 40.459 34.360 4.802 1.00 53.53 76 VAL A N 1
ATOM 612 C CA . VAL A 1 76 ? 41.231 33.384 5.581 1.00 53.53 76 VAL A CA 1
ATOM 613 C C . VAL A 1 76 ? 42.567 34.026 5.919 1.00 53.53 76 VAL A C 1
ATOM 615 O O . VAL A 1 76 ? 43.458 34.098 5.075 1.00 53.53 76 VAL A O 1
ATOM 618 N N . ASP A 1 77 ? 42.697 34.514 7.153 1.00 59.88 77 ASP A N 1
ATOM 619 C CA . ASP A 1 77 ? 43.993 34.927 7.684 1.00 59.88 77 ASP A CA 1
ATOM 620 C C . ASP A 1 77 ? 44.915 33.686 7.690 1.00 59.88 77 ASP A C 1
ATOM 622 O O . ASP A 1 77 ? 44.526 32.641 8.222 1.00 59.88 77 ASP A O 1
ATOM 626 N N . PRO A 1 78 ? 46.117 33.732 7.087 1.00 54.84 78 PRO A N 1
ATOM 627 C CA . PRO A 1 78 ? 46.971 32.559 6.857 1.00 54.84 78 PRO A CA 1
ATOM 628 C C . PRO A 1 78 ? 47.595 31.935 8.126 1.00 54.84 78 PRO A C 1
ATOM 630 O O . PRO A 1 78 ? 48.566 31.187 8.025 1.00 54.84 78 PRO A O 1
ATOM 633 N N . VAL A 1 79 ? 47.075 32.217 9.3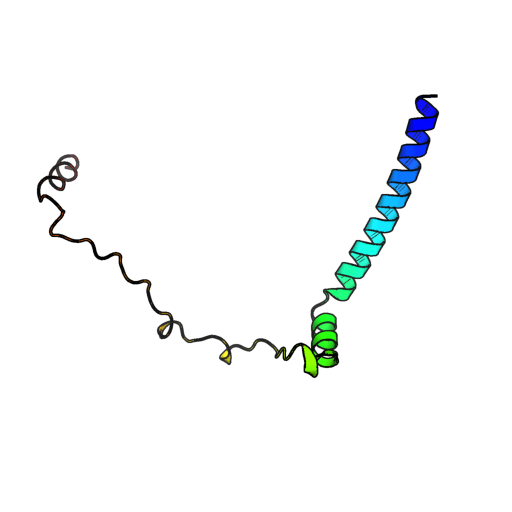23 1.00 58.94 79 VAL A N 1
ATOM 634 C CA . VAL A 1 79 ? 47.740 31.899 10.598 1.00 58.94 79 VAL A CA 1
ATOM 635 C C . VAL A 1 79 ? 47.258 30.597 11.261 1.00 58.94 79 VAL A C 1
ATOM 637 O O . VAL A 1 79 ? 48.019 30.008 12.022 1.00 58.94 79 VAL A O 1
ATOM 640 N N . ASP A 1 80 ? 46.103 30.028 10.908 1.00 55.62 80 ASP A N 1
ATOM 641 C CA . ASP A 1 80 ? 45.545 28.898 11.686 1.00 55.62 80 ASP A CA 1
ATOM 642 C C . ASP A 1 80 ? 45.892 27.475 11.191 1.00 55.62 80 ASP A C 1
ATOM 644 O O . ASP A 1 80 ? 45.386 26.485 11.722 1.00 55.62 80 ASP A O 1
ATOM 648 N N . VAL A 1 81 ? 46.780 27.310 10.203 1.00 55.75 81 VAL A N 1
ATOM 649 C CA . VAL A 1 81 ? 47.150 25.963 9.694 1.00 55.75 81 VAL A CA 1
ATOM 650 C C . VAL A 1 81 ? 48.399 25.384 10.386 1.00 55.75 81 VAL A C 1
ATOM 652 O O . VAL A 1 81 ? 48.664 24.183 10.292 1.00 55.75 81 VAL A O 1
ATOM 655 N N . ALA A 1 82 ? 49.151 26.192 11.140 1.00 51.72 82 ALA A N 1
ATOM 656 C CA . ALA A 1 82 ? 50.425 25.766 11.725 1.00 51.72 82 ALA A CA 1
ATOM 657 C C . ALA A 1 82 ? 50.299 24.887 12.987 1.00 51.72 82 ALA A C 1
ATOM 659 O O . ALA A 1 82 ? 51.199 24.092 13.248 1.00 51.72 82 ALA A O 1
ATOM 660 N N . GLU A 1 83 ? 49.202 24.950 13.751 1.00 51.22 83 GLU A N 1
ATOM 661 C CA . GLU A 1 83 ? 49.136 24.231 15.039 1.00 51.22 83 GLU A CA 1
ATOM 662 C C . GLU A 1 83 ? 48.770 22.744 14.938 1.00 51.22 83 GLU A C 1
ATOM 664 O O . GLU A 1 83 ? 49.024 21.989 15.873 1.00 51.22 83 GLU A O 1
ATOM 669 N N . ARG A 1 84 ? 48.231 22.261 13.809 1.00 51.03 84 ARG A N 1
ATOM 670 C CA . ARG A 1 84 ? 47.777 20.857 13.720 1.00 51.03 84 ARG A CA 1
ATOM 671 C C . ARG A 1 84 ? 48.804 19.871 13.157 1.00 51.03 84 ARG A C 1
ATOM 673 O O . ARG A 1 84 ? 48.569 18.666 13.213 1.00 51.03 84 ARG A O 1
ATOM 680 N N . SER A 1 85 ? 49.933 20.354 12.645 1.00 51.53 85 SER A N 1
ATOM 681 C CA . SER A 1 85 ? 50.948 19.493 12.010 1.00 51.53 85 SER A CA 1
ATOM 682 C C . SER A 1 85 ? 52.198 19.264 12.867 1.00 51.53 85 SER A C 1
ATOM 684 O O . SER A 1 85 ? 53.106 18.582 12.412 1.00 51.53 85 SER A O 1
ATOM 686 N N . VAL A 1 86 ? 52.256 19.799 14.094 1.00 51.56 86 VAL A N 1
ATOM 687 C CA . VAL A 1 86 ? 53.440 19.679 14.972 1.00 51.56 86 VAL A CA 1
ATOM 688 C C . VAL A 1 86 ? 53.280 18.611 16.070 1.00 51.56 86 VAL A C 1
ATOM 690 O O . VAL A 1 86 ? 54.254 18.272 16.726 1.00 51.56 86 VAL A O 1
ATOM 693 N N . GLU A 1 87 ? 52.105 17.992 16.243 1.00 46.09 87 GLU A N 1
ATOM 694 C CA . GLU A 1 87 ? 51.900 16.964 17.290 1.00 46.09 87 GLU A CA 1
ATOM 695 C C . GLU A 1 87 ? 51.859 15.514 16.770 1.00 46.09 87 GLU A C 1
ATOM 697 O O . GLU A 1 87 ? 51.311 14.619 17.416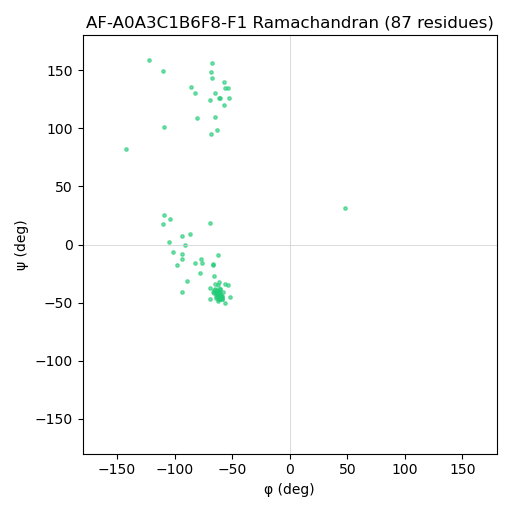 1.00 46.09 87 GLU A O 1
ATOM 702 N N . ARG A 1 88 ? 52.429 15.254 15.589 1.00 42.97 88 ARG A N 1
ATOM 703 C CA . ARG A 1 88 ? 52.698 13.889 15.118 1.00 42.97 88 ARG A CA 1
ATOM 704 C C . ARG A 1 88 ? 54.020 13.843 14.365 1.00 42.97 88 ARG A C 1
ATOM 706 O O . ARG A 1 88 ? 54.016 13.948 13.146 1.00 42.97 88 ARG A O 1
ATOM 713 N N . ASP A 1 89 ? 55.103 13.750 15.127 1.00 40.75 89 ASP A N 1
ATOM 714 C CA . ASP A 1 89 ? 56.189 12.774 14.947 1.00 40.75 89 ASP A CA 1
ATOM 715 C C . ASP A 1 89 ? 57.069 12.727 16.208 1.00 40.75 89 ASP A C 1
ATOM 717 O O . ASP A 1 89 ? 57.356 13.806 16.778 1.00 40.75 89 ASP A O 1
#